Protein AF-G7VQM7-F1 (afdb_monomer_lite)

Structure (mmCIF, N/CA/C/O backbone):
data_AF-G7VQM7-F1
#
_entry.id   AF-G7VQM7-F1
#
loop_
_atom_site.group_PDB
_atom_site.id
_atom_site.type_symbol
_atom_site.label_atom_id
_atom_site.label_alt_id
_atom_site.label_comp_id
_atom_site.label_asym_id
_atom_site.label_entity_id
_atom_site.label_seq_id
_atom_site.pdbx_PDB_ins_code
_atom_site.Cartn_x
_atom_site.Cartn_y
_atom_site.Cartn_z
_atom_site.occupancy
_atom_site.B_iso_or_equiv
_atom_site.auth_seq_id
_atom_site.auth_comp_id
_atom_site.auth_asym_id
_atom_site.auth_atom_id
_atom_site.pdbx_PDB_model_num
ATOM 1 N N . MET A 1 1 ? 41.794 -0.317 -9.033 1.00 39.12 1 MET A N 1
ATOM 2 C CA . MET A 1 1 ? 41.835 0.763 -8.028 1.00 39.12 1 MET A CA 1
ATOM 3 C C . MET A 1 1 ? 40.399 1.022 -7.617 1.00 39.12 1 MET A C 1
ATOM 5 O O . MET A 1 1 ? 39.710 1.785 -8.276 1.00 39.12 1 MET A O 1
ATOM 9 N N . ASP A 1 2 ? 39.947 0.300 -6.595 1.00 47.78 2 ASP A N 1
ATOM 10 C CA . ASP A 1 2 ? 38.620 0.437 -5.992 1.00 47.78 2 ASP A CA 1
ATOM 11 C C . ASP A 1 2 ? 38.689 1.484 -4.891 1.00 47.78 2 ASP A C 1
ATOM 13 O O . ASP A 1 2 ? 38.985 1.188 -3.737 1.00 47.78 2 ASP A O 1
ATOM 17 N N . VAL A 1 3 ? 38.497 2.740 -5.267 1.00 50.66 3 VAL A N 1
ATOM 18 C CA . VAL A 1 3 ? 38.405 3.841 -4.314 1.00 50.66 3 VAL A CA 1
ATOM 19 C C . VAL A 1 3 ? 37.423 4.824 -4.926 1.00 50.66 3 VAL A C 1
ATOM 21 O O . VAL A 1 3 ? 37.809 5.475 -5.888 1.00 50.66 3 VAL A O 1
ATOM 24 N N . LEU A 1 4 ? 36.161 4.828 -4.459 1.00 48.53 4 LEU A N 1
ATOM 25 C CA . LEU A 1 4 ? 35.181 5.940 -4.540 1.00 48.53 4 LEU A CA 1
ATOM 26 C C . LEU A 1 4 ? 33.717 5.568 -4.166 1.00 48.53 4 LEU A C 1
ATOM 28 O O . LEU A 1 4 ? 32.813 6.304 -4.535 1.00 48.53 4 LEU A O 1
ATOM 32 N N . TRP A 1 5 ? 33.426 4.485 -3.424 1.00 44.22 5 TRP A N 1
ATOM 33 C CA . TRP A 1 5 ? 32.043 4.238 -2.935 1.00 44.22 5 TRP A CA 1
ATOM 34 C C . TRP A 1 5 ? 31.915 3.769 -1.479 1.00 44.22 5 TRP A C 1
ATOM 36 O O . TRP A 1 5 ? 30.818 3.495 -1.012 1.00 44.22 5 TRP A O 1
ATOM 46 N N . SER A 1 6 ? 33.000 3.752 -0.708 1.00 41.09 6 SER A N 1
ATOM 47 C CA . SER A 1 6 ? 32.980 3.485 0.739 1.00 41.09 6 SER A CA 1
ATOM 48 C C . SER A 1 6 ? 32.844 4.768 1.578 1.00 41.09 6 SER A C 1
ATOM 50 O O . SER A 1 6 ? 33.423 4.888 2.653 1.00 41.09 6 SER A O 1
ATOM 52 N N . SER A 1 7 ? 32.106 5.771 1.091 1.00 50.56 7 SER A N 1
ATOM 53 C CA . SER A 1 7 ? 31.896 7.047 1.793 1.00 50.56 7 SER A CA 1
ATOM 54 C C . SER A 1 7 ? 30.418 7.417 1.854 1.00 50.56 7 SER A C 1
ATOM 56 O O . SER A 1 7 ? 29.952 8.201 1.038 1.00 50.56 7 SER A O 1
ATOM 58 N N . LEU A 1 8 ? 29.697 6.817 2.809 1.00 51.00 8 LEU A N 1
ATOM 59 C CA . LEU A 1 8 ? 28.831 7.476 3.808 1.00 51.00 8 LEU A CA 1
ATOM 60 C C . LEU A 1 8 ? 27.929 6.421 4.487 1.00 51.00 8 LEU A C 1
ATOM 62 O O . LEU A 1 8 ? 26.726 6.369 4.268 1.00 51.00 8 LEU A O 1
ATOM 66 N N . GLU A 1 9 ? 28.490 5.582 5.355 1.00 52.53 9 GLU A N 1
ATOM 67 C CA . GLU A 1 9 ? 27.690 4.841 6.344 1.00 52.53 9 GLU A CA 1
ATOM 68 C C . GLU A 1 9 ? 28.132 5.249 7.749 1.00 52.53 9 GLU A C 1
ATOM 70 O O . GLU A 1 9 ? 28.665 4.470 8.529 1.00 52.53 9 GLU A O 1
ATOM 75 N N . ILE A 1 10 ? 27.917 6.523 8.078 1.00 54.44 10 ILE A N 1
ATOM 76 C CA . ILE A 1 10 ? 27.667 6.903 9.468 1.00 54.44 10 ILE A CA 1
ATOM 77 C C . ILE A 1 10 ? 26.166 7.130 9.533 1.00 54.44 10 ILE A C 1
ATOM 79 O O . ILE A 1 10 ? 25.684 8.250 9.363 1.00 54.44 10 ILE A O 1
ATOM 83 N N . VAL A 1 11 ? 25.409 6.046 9.686 1.00 55.75 11 VAL A N 1
ATOM 84 C CA . VAL A 1 11 ? 23.990 6.187 9.983 1.00 55.75 11 VAL A CA 1
ATOM 85 C C . VAL A 1 11 ? 23.899 6.549 11.460 1.00 55.75 11 VAL A C 1
ATOM 87 O O . VAL A 1 11 ? 24.048 5.696 12.330 1.00 55.75 11 VAL A O 1
ATOM 90 N N . ASP A 1 12 ? 23.761 7.846 11.736 1.00 54.94 12 ASP A N 1
ATOM 91 C CA . ASP A 1 12 ? 23.527 8.363 13.082 1.00 54.94 12 ASP A CA 1
ATOM 92 C C . ASP A 1 12 ? 22.360 7.565 13.704 1.00 54.94 12 ASP A C 1
ATOM 94 O O . ASP A 1 12 ? 21.282 7.509 13.097 1.00 54.94 12 ASP A O 1
ATOM 98 N N . PRO A 1 13 ? 22.535 6.918 14.871 1.00 62.56 13 PRO A N 1
ATOM 99 C CA . PRO A 1 13 ? 21.484 6.125 15.510 1.00 62.56 13 PRO A CA 1
ATOM 100 C C . PRO A 1 13 ? 20.169 6.900 15.653 1.00 62.56 13 PRO A C 1
ATOM 102 O O . PRO A 1 13 ? 19.085 6.343 15.489 1.00 62.56 13 PRO A O 1
ATOM 105 N N . LYS A 1 14 ? 20.262 8.220 15.853 1.00 61.94 14 LYS A N 1
ATOM 106 C CA . LYS A 1 14 ? 19.114 9.124 15.960 1.00 61.94 14 LYS A CA 1
ATOM 107 C C . LYS A 1 14 ? 18.374 9.321 14.633 1.00 61.94 14 LYS A C 1
ATOM 109 O O . LYS A 1 14 ? 17.189 9.650 14.625 1.00 61.94 14 LYS A O 1
ATOM 114 N N . TYR A 1 15 ? 19.062 9.164 13.505 1.00 60.56 15 TYR A N 1
ATOM 115 C CA . TYR A 1 15 ? 18.467 9.216 12.170 1.00 60.56 15 TYR A CA 1
ATOM 116 C C . TYR A 1 15 ? 17.719 7.917 11.841 1.00 60.56 15 TYR A C 1
ATOM 118 O O . TYR A 1 15 ? 16.624 7.970 11.281 1.00 60.56 15 TYR A O 1
ATOM 126 N N . LEU A 1 16 ? 18.259 6.763 12.254 1.00 63.25 16 LEU A N 1
ATOM 127 C CA . LEU A 1 16 ? 17.576 5.466 12.140 1.00 63.25 16 LEU A CA 1
ATOM 128 C C . LEU A 1 16 ? 16.282 5.432 12.955 1.00 63.25 16 LEU A C 1
ATOM 130 O O . LEU A 1 16 ? 15.241 5.050 12.428 1.00 63.25 16 LEU A O 1
ATOM 134 N N . GLU A 1 17 ? 16.335 5.895 14.203 1.00 66.69 17 GLU A N 1
ATOM 135 C CA . GLU A 1 17 ? 15.184 5.909 15.111 1.00 66.69 17 GLU A CA 1
ATOM 136 C C . GLU A 1 17 ? 14.036 6.777 14.567 1.00 66.69 17 GLU A C 1
ATOM 138 O O . GLU A 1 17 ? 12.892 6.331 14.486 1.00 66.69 17 GLU A O 1
ATOM 143 N N . LYS A 1 18 ? 14.347 7.979 14.058 1.00 63.53 18 LYS A N 1
ATOM 144 C CA . LYS A 1 18 ? 13.351 8.852 13.409 1.00 63.53 18 LYS A CA 1
ATOM 145 C C . LYS A 1 18 ? 12.690 8.200 12.197 1.00 63.53 18 LYS A C 1
ATOM 147 O O . LYS A 1 18 ? 11.482 8.329 12.019 1.00 63.53 18 LYS A O 1
ATOM 152 N N . MET A 1 19 ? 13.468 7.503 11.372 1.00 63.09 19 MET A N 1
ATOM 153 C CA . MET A 1 19 ? 12.953 6.808 10.191 1.00 63.09 19 MET A CA 1
ATOM 154 C C . MET A 1 19 ? 12.022 5.651 10.566 1.00 63.09 19 MET A C 1
ATOM 156 O O . MET A 1 19 ? 11.045 5.394 9.860 1.00 63.09 19 MET A O 1
ATOM 160 N N . GLU A 1 20 ? 12.305 4.940 11.657 1.00 67.56 20 GLU A N 1
ATOM 161 C CA . GLU A 1 20 ? 11.409 3.903 12.172 1.00 67.56 20 GLU A CA 1
ATOM 162 C C . GLU A 1 20 ? 10.116 4.488 12.742 1.00 67.56 20 GLU A C 1
ATOM 164 O O . GLU A 1 20 ? 9.036 3.975 12.440 1.00 67.56 20 GLU A O 1
ATOM 169 N N . ASP A 1 21 ? 10.198 5.582 13.498 1.00 71.38 21 ASP A N 1
ATOM 170 C CA . ASP A 1 21 ? 9.022 6.271 14.037 1.00 71.38 21 ASP A CA 1
ATOM 171 C C . ASP A 1 21 ? 8.116 6.828 12.935 1.00 71.38 21 ASP A C 1
ATOM 173 O O . ASP A 1 21 ? 6.893 6.683 12.993 1.00 71.38 21 ASP A O 1
ATOM 177 N N . GLU A 1 22 ? 8.690 7.436 11.897 1.00 68.62 22 GLU A N 1
ATOM 178 C CA . GLU A 1 22 ? 7.923 7.935 10.754 1.00 68.62 22 GLU A CA 1
ATOM 179 C C . GLU A 1 22 ? 7.241 6.802 9.984 1.00 68.62 22 GLU A C 1
ATOM 181 O O . GLU A 1 22 ? 6.086 6.940 9.572 1.00 68.62 22 GLU A O 1
ATOM 186 N N . LYS A 1 23 ? 7.913 5.655 9.832 1.00 68.12 23 LYS A N 1
ATOM 187 C CA . LYS A 1 23 ? 7.313 4.462 9.222 1.00 68.12 23 LYS A CA 1
ATOM 188 C C . LYS A 1 23 ? 6.161 3.919 10.057 1.00 68.12 23 LYS A C 1
ATOM 190 O O . LYS A 1 23 ? 5.105 3.642 9.494 1.00 68.12 23 LYS A O 1
ATOM 195 N N . LYS A 1 24 ? 6.325 3.809 11.378 1.00 72.31 24 LYS A N 1
ATOM 196 C CA . LYS A 1 24 ? 5.257 3.357 12.286 1.00 72.31 24 LYS A CA 1
ATOM 197 C C . LYS A 1 24 ? 4.043 4.278 12.214 1.00 72.31 24 LYS A C 1
ATOM 199 O O . LYS A 1 24 ? 2.938 3.793 11.998 1.00 72.31 24 LYS A O 1
ATOM 204 N N . LYS A 1 25 ? 4.252 5.596 12.275 1.00 74.94 25 LYS A N 1
ATOM 205 C CA . LYS A 1 25 ? 3.173 6.589 12.138 1.00 74.94 25 LYS A CA 1
ATOM 206 C C . LYS A 1 25 ? 2.448 6.476 10.798 1.00 74.94 25 LYS A C 1
ATOM 208 O O . LYS A 1 25 ? 1.224 6.540 10.760 1.00 74.94 25 LYS A O 1
ATOM 213 N N . ARG A 1 26 ? 3.175 6.262 9.696 1.00 72.62 26 ARG A N 1
ATOM 214 C CA . ARG A 1 26 ? 2.555 6.038 8.377 1.00 72.62 26 ARG A CA 1
ATOM 215 C C . ARG A 1 26 ? 1.710 4.767 8.341 1.00 72.62 26 ARG A C 1
ATOM 217 O O . ARG A 1 26 ? 0.601 4.803 7.820 1.00 72.62 26 ARG A O 1
ATOM 224 N N . LEU A 1 27 ? 2.200 3.670 8.916 1.00 74.88 27 LEU A N 1
ATOM 225 C CA . LEU A 1 27 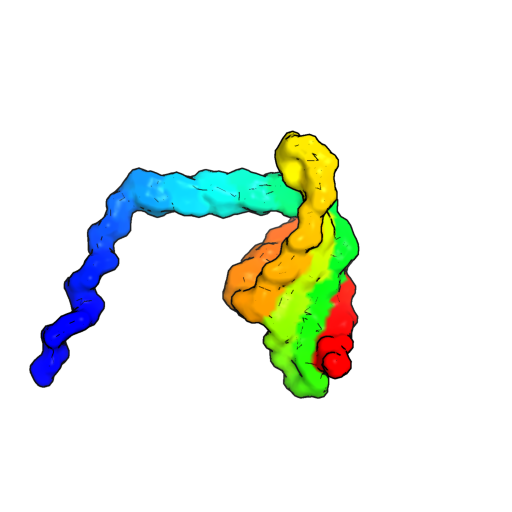? 1.448 2.414 8.989 1.00 74.88 27 LEU A CA 1
ATOM 226 C C . LEU A 1 27 ? 0.175 2.561 9.831 1.00 74.88 27 LEU A C 1
ATOM 228 O O . LEU A 1 27 ? -0.874 2.054 9.445 1.00 74.88 27 LEU A O 1
ATOM 232 N N . GLU A 1 28 ? 0.224 3.313 10.933 1.00 81.06 28 GLU A N 1
ATOM 233 C CA . GLU A 1 28 ? -0.966 3.594 11.743 1.00 81.06 28 GLU A CA 1
ATOM 234 C C . GLU A 1 28 ? -2.057 4.327 10.964 1.00 81.06 28 GLU A C 1
ATOM 236 O O . GLU A 1 28 ? -3.237 4.013 11.117 1.00 81.06 28 GLU A O 1
ATOM 241 N N . VAL A 1 29 ? -1.671 5.258 10.094 1.00 83.12 29 VAL A N 1
ATOM 242 C CA . VAL A 1 29 ? -2.608 5.973 9.222 1.00 83.12 29 VAL A CA 1
ATOM 243 C C . VAL A 1 29 ? -3.257 5.018 8.206 1.00 83.12 29 VAL A C 1
ATOM 245 O O . VAL A 1 29 ? -4.455 5.121 7.919 1.00 83.12 29 VAL A O 1
ATOM 248 N N . TYR A 1 30 ? -2.516 4.014 7.730 1.00 84.44 30 TYR A N 1
ATOM 249 C CA . TYR A 1 30 ? -3.027 2.989 6.813 1.00 84.44 30 TYR A CA 1
ATOM 250 C C . TYR A 1 30 ? -4.002 1.992 7.457 1.00 84.44 30 TYR A C 1
ATOM 252 O O . TYR A 1 30 ? -4.628 1.221 6.738 1.00 84.44 30 TYR A O 1
ATOM 260 N N . LYS A 1 31 ? -4.252 2.043 8.772 1.00 84.75 31 LYS A N 1
ATOM 261 C CA . LYS A 1 31 ? -5.356 1.287 9.405 1.00 84.75 31 LYS A CA 1
ATOM 262 C C . LYS A 1 31 ? -6.744 1.706 8.906 1.00 84.75 31 LYS A C 1
ATOM 264 O O . LYS A 1 31 ? -7.737 1.027 9.135 1.00 84.75 31 LYS A O 1
ATOM 269 N N . SER A 1 32 ? -6.853 2.861 8.263 1.00 87.88 32 SER A N 1
ATOM 270 C CA . SER A 1 32 ? -8.091 3.298 7.613 1.00 87.88 32 SER A CA 1
ATOM 271 C C . SER A 1 32 ? -8.147 2.908 6.132 1.00 87.88 32 SER A C 1
ATOM 273 O O . SER A 1 32 ? -9.066 3.338 5.433 1.00 87.88 32 SER A O 1
ATOM 275 N N . ALA A 1 33 ? -7.173 2.124 5.647 1.00 90.12 33 ALA A N 1
ATOM 276 C CA . ALA A 1 33 ? -7.029 1.824 4.233 1.00 90.12 33 ALA A CA 1
ATOM 277 C C . ALA A 1 33 ? -8.236 1.064 3.673 1.00 90.12 33 ALA A C 1
ATOM 279 O O . ALA A 1 33 ? -8.795 0.160 4.298 1.00 90.12 33 ALA A O 1
ATOM 280 N N . ARG A 1 34 ? -8.640 1.448 2.464 1.00 91.00 34 ARG A N 1
ATOM 281 C CA . ARG A 1 34 ? -9.766 0.899 1.705 1.00 91.00 34 ARG A CA 1
ATOM 282 C C . ARG A 1 34 ? -9.413 0.848 0.224 1.00 91.00 34 ARG A C 1
ATOM 284 O O . ARG A 1 34 ? -8.453 1.476 -0.221 1.00 91.00 34 ARG A O 1
ATOM 291 N N . ASN A 1 35 ? -10.201 0.091 -0.539 1.00 93.44 35 ASN A N 1
ATOM 292 C CA . ASN A 1 35 ? -10.032 -0.076 -1.988 1.00 93.44 35 ASN A CA 1
ATOM 293 C C . ASN A 1 35 ? -8.617 -0.543 -2.378 1.00 93.44 35 ASN A C 1
ATOM 295 O O . ASN A 1 35 ? -8.062 -0.121 -3.393 1.00 93.44 35 ASN A O 1
ATOM 299 N N . ILE A 1 36 ? -8.019 -1.412 -1.555 1.00 94.38 36 ILE A N 1
ATOM 300 C CA . ILE A 1 36 ? -6.636 -1.849 -1.733 1.00 94.38 36 ILE A CA 1
ATOM 301 C C . ILE A 1 36 ? -6.545 -2.715 -2.984 1.00 94.38 36 ILE A C 1
ATOM 303 O O . ILE A 1 36 ? -7.061 -3.830 -3.032 1.00 94.38 36 ILE A O 1
ATOM 307 N N . THR A 1 37 ? -5.863 -2.189 -3.995 1.00 95.25 37 THR A N 1
ATOM 308 C CA . THR A 1 37 ? -5.702 -2.818 -5.298 1.00 95.25 37 THR A CA 1
ATOM 309 C C . THR A 1 37 ? -4.227 -2.964 -5.640 1.00 95.25 37 THR A C 1
ATOM 311 O O . THR A 1 37 ? -3.486 -1.987 -5.775 1.00 95.25 37 THR A O 1
ATOM 314 N N . LYS A 1 38 ? -3.796 -4.202 -5.844 1.00 94.81 38 LYS A N 1
ATOM 315 C CA . LYS A 1 38 ? -2.490 -4.546 -6.394 1.00 94.81 38 LYS A CA 1
ATOM 316 C C . LYS A 1 38 ? -2.613 -4.682 -7.907 1.00 94.81 38 LYS A C 1
ATOM 318 O O . LYS A 1 38 ? -3.313 -5.561 -8.403 1.00 94.81 38 LYS A O 1
ATOM 323 N N . TYR A 1 39 ? -1.894 -3.847 -8.644 1.00 94.62 39 TYR A N 1
ATOM 324 C CA . TYR A 1 39 ? -1.853 -3.919 -10.097 1.00 94.62 39 TYR A CA 1
ATOM 325 C C . TYR A 1 39 ? -0.685 -4.781 -10.568 1.00 94.62 39 TYR A C 1
ATOM 327 O O . TYR A 1 39 ? 0.478 -4.551 -10.215 1.00 94.62 39 TYR A O 1
ATOM 335 N N . VAL A 1 40 ? -1.000 -5.767 -11.401 1.00 93.69 40 VAL A N 1
ATOM 336 C CA . VAL A 1 40 ? -0.038 -6.680 -12.024 1.00 93.69 40 VAL A CA 1
ATOM 337 C C . VAL A 1 40 ? -0.073 -6.522 -13.539 1.00 93.69 40 VAL A C 1
ATOM 339 O O . VAL A 1 40 ? -1.119 -6.321 -14.142 1.00 93.69 40 VAL A O 1
ATOM 342 N N . GLY A 1 41 ? 1.083 -6.568 -14.184 1.00 91.56 41 GLY A N 1
ATOM 343 C CA . GLY A 1 41 ? 1.204 -6.486 -15.631 1.00 91.56 41 GLY A CA 1
ATOM 344 C C . GLY A 1 41 ? 0.764 -7.780 -16.322 1.00 91.56 41 GLY A C 1
ATOM 345 O O . GLY A 1 41 ? 0.654 -8.824 -15.681 1.00 91.56 41 GLY A O 1
ATOM 346 N N . PRO A 1 42 ? 0.625 -7.760 -17.657 1.00 88.94 42 PRO A N 1
ATOM 347 C CA . PRO A 1 42 ? 0.125 -8.895 -18.443 1.00 88.94 42 PRO A CA 1
ATOM 348 C C . PRO A 1 42 ? 0.998 -10.157 -18.358 1.00 88.94 42 PRO A C 1
ATOM 350 O O . PRO A 1 42 ? 0.538 -11.250 -18.660 1.00 88.94 42 PRO A O 1
ATOM 353 N N . ARG A 1 43 ? 2.263 -10.018 -17.938 1.00 89.19 43 ARG A N 1
ATOM 354 C CA . ARG A 1 43 ? 3.196 -11.131 -17.688 1.00 89.19 43 ARG A CA 1
ATOM 355 C C . ARG A 1 43 ? 3.360 -11.463 -16.193 1.00 89.19 43 ARG A C 1
ATOM 357 O O . ARG A 1 43 ? 4.354 -12.072 -15.819 1.00 89.19 43 ARG A O 1
ATOM 364 N N . GLY A 1 44 ? 2.456 -10.993 -15.329 1.00 85.69 44 GLY A N 1
ATOM 365 C CA . GLY A 1 44 ? 2.484 -11.221 -13.875 1.00 85.69 44 GLY A CA 1
ATOM 366 C C . GLY A 1 44 ? 3.452 -10.333 -13.080 1.00 85.69 44 GLY A C 1
ATOM 367 O O . GLY A 1 44 ? 3.586 -10.485 -11.869 1.00 85.69 44 GLY A O 1
ATOM 368 N N . GLY A 1 45 ? 4.142 -9.390 -13.729 1.00 90.94 45 GLY A N 1
ATOM 369 C CA . GLY A 1 45 ? 5.053 -8.469 -13.042 1.00 90.94 45 GLY A CA 1
ATOM 370 C C . GLY A 1 45 ? 4.303 -7.431 -12.205 1.00 90.94 45 GLY A C 1
ATOM 371 O O . GLY A 1 45 ? 3.320 -6.871 -12.674 1.00 90.94 45 GLY A O 1
ATOM 372 N N . PHE A 1 46 ? 4.777 -7.124 -10.998 1.00 91.62 46 PHE A N 1
ATOM 373 C CA . PHE A 1 46 ? 4.223 -6.028 -10.194 1.00 91.62 46 PHE A CA 1
ATOM 374 C C . PHE A 1 46 ? 4.301 -4.695 -10.955 1.00 91.62 46 PHE A C 1
ATOM 376 O O . PHE A 1 46 ? 5.331 -4.389 -11.563 1.00 91.62 46 PHE A O 1
ATOM 383 N N . LYS A 1 47 ? 3.219 -3.912 -10.928 1.00 93.88 47 LYS A N 1
ATOM 384 C CA . LYS A 1 47 ? 3.181 -2.560 -11.496 1.00 93.88 47 LYS A CA 1
ATOM 385 C C . LYS A 1 47 ? 3.159 -1.513 -10.402 1.00 93.88 47 LYS A C 1
ATOM 387 O O . LYS A 1 47 ? 4.096 -0.730 -10.310 1.00 93.88 47 LYS A O 1
ATOM 392 N N . TYR A 1 48 ? 2.106 -1.509 -9.597 1.00 93.62 48 TYR A N 1
ATOM 393 C CA . TYR A 1 48 ? 1.983 -0.619 -8.454 1.00 93.62 48 TYR A CA 1
ATOM 394 C C . TYR A 1 48 ? 0.896 -1.119 -7.498 1.00 93.62 48 TYR A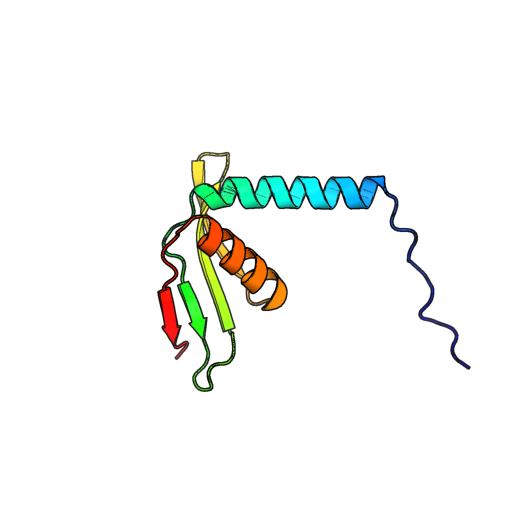 C 1
ATOM 396 O O . TYR A 1 48 ? 0.030 -1.916 -7.865 1.00 93.62 48 TYR A O 1
ATOM 404 N N . LEU A 1 49 ? 0.947 -0.641 -6.263 1.00 94.12 49 LEU A N 1
ATOM 405 C CA . LEU A 1 49 ? -0.101 -0.780 -5.263 1.00 94.12 49 LEU A CA 1
ATOM 406 C C . LEU A 1 49 ? -0.861 0.541 -5.193 1.00 94.12 49 LEU A C 1
ATOM 408 O O . LEU A 1 49 ? -0.239 1.600 -5.213 1.00 94.12 49 LEU A O 1
ATOM 412 N N . SER A 1 50 ? -2.184 0.489 -5.112 1.00 95.00 50 SER A N 1
ATOM 413 C CA . SER A 1 50 ? -3.034 1.664 -4.937 1.00 95.00 50 SER A CA 1
ATOM 414 C C . SER A 1 50 ? -4.086 1.384 -3.875 1.00 95.00 50 SER A C 1
ATOM 416 O O . SER A 1 50 ? -4.619 0.279 -3.804 1.00 95.00 50 SER A O 1
ATOM 418 N N . PHE A 1 51 ? -4.326 2.361 -3.012 1.00 94.75 51 PHE A N 1
ATOM 419 C CA . PHE A 1 51 ? -5.357 2.306 -1.983 1.00 94.75 51 PHE A CA 1
ATOM 420 C C . PHE A 1 51 ? -5.713 3.717 -1.528 1.00 94.75 51 PHE A C 1
ATOM 422 O O . PHE A 1 51 ? -4.971 4.674 -1.753 1.00 94.75 51 PHE A O 1
ATOM 429 N N . GLU A 1 52 ? -6.843 3.841 -0.854 1.00 93.81 52 GLU A N 1
ATOM 430 C CA . GLU A 1 52 ? -7.278 5.079 -0.222 1.00 93.81 52 GLU A CA 1
ATOM 431 C C . GLU A 1 52 ? -7.153 4.938 1.286 1.00 93.81 52 GLU A C 1
ATOM 433 O O . GLU A 1 52 ? -7.423 3.868 1.821 1.00 93.81 52 GLU A O 1
ATOM 438 N N . TYR A 1 53 ? -6.764 5.997 1.983 1.00 92.50 53 TYR A N 1
ATOM 439 C CA . TYR A 1 53 ? -6.738 6.027 3.442 1.00 92.50 53 TYR A CA 1
ATOM 440 C C . TYR A 1 53 ? -7.194 7.395 3.952 1.00 92.50 53 TYR A C 1
ATOM 442 O O . TYR A 1 53 ? -7.147 8.391 3.234 1.00 92.50 53 TYR A O 1
ATOM 450 N N . THR A 1 54 ? -7.640 7.459 5.198 1.00 89.50 54 THR A N 1
ATOM 451 C CA . THR A 1 54 ? -7.936 8.709 5.896 1.00 89.50 54 THR A CA 1
ATOM 452 C C . THR A 1 54 ? -6.712 9.131 6.697 1.00 89.50 54 THR A C 1
ATOM 454 O O . THR A 1 54 ? -6.276 8.411 7.594 1.00 89.50 54 THR A O 1
ATOM 457 N N . ASP A 1 55 ? -6.138 10.287 6.368 1.00 86.31 55 ASP A N 1
ATOM 458 C CA . ASP A 1 55 ? -5.039 10.863 7.143 1.00 86.31 55 ASP A CA 1
ATOM 459 C C . ASP A 1 55 ? -5.518 11.308 8.538 1.00 86.31 55 ASP A C 1
ATOM 461 O O . ASP A 1 55 ? -6.712 11.475 8.788 1.00 86.31 55 ASP A O 1
ATOM 465 N N . SER A 1 56 ? -4.577 11.554 9.445 1.00 83.94 56 SER A N 1
ATOM 466 C CA . SER A 1 56 ? -4.787 12.085 10.798 1.00 83.94 56 SER A CA 1
ATOM 467 C C . SER A 1 56 ? -5.697 13.323 10.864 1.00 83.94 56 SER A C 1
ATOM 469 O O . SER A 1 56 ? -6.386 13.528 11.860 1.00 83.94 56 SER A O 1
ATOM 471 N N . ASN A 1 57 ? -5.757 14.112 9.789 1.00 83.75 57 ASN A N 1
ATOM 472 C CA . ASN A 1 57 ? -6.620 15.289 9.660 1.00 83.75 57 ASN A CA 1
ATOM 473 C C . ASN A 1 57 ? -8.054 14.977 9.180 1.00 83.75 57 ASN A C 1
ATOM 475 O O . ASN A 1 57 ? -8.823 15.896 8.908 1.00 83.75 57 ASN A O 1
ATOM 479 N N . GLY A 1 58 ? -8.421 13.702 9.013 1.00 85.31 58 GLY A N 1
ATOM 480 C CA . GLY A 1 58 ? -9.725 13.291 8.479 1.00 85.31 58 GLY A CA 1
ATOM 481 C C . GLY A 1 58 ? -9.849 13.405 6.955 1.00 85.31 58 GLY A C 1
ATOM 482 O O . GLY A 1 58 ? -10.938 13.234 6.411 1.00 85.31 58 GLY A O 1
ATOM 483 N N . ILE A 1 59 ? -8.753 13.697 6.251 1.00 88.19 59 ILE A N 1
ATOM 484 C CA . ILE A 1 59 ? -8.739 13.887 4.796 1.00 88.19 59 ILE A CA 1
ATOM 485 C C . ILE A 1 59 ? -8.553 12.533 4.110 1.00 88.19 59 ILE A C 1
ATOM 487 O O . ILE A 1 59 ? -7.631 11.791 4.444 1.00 88.19 59 ILE A O 1
ATOM 491 N N . GLY A 1 60 ? -9.410 12.216 3.137 1.00 90.94 60 GLY A N 1
ATOM 492 C CA . GLY A 1 60 ? -9.226 11.057 2.265 1.00 90.94 60 GLY A CA 1
ATOM 493 C C . GLY A 1 60 ? -8.069 11.287 1.293 1.00 90.94 60 GLY A C 1
ATOM 494 O O . GLY A 1 60 ? -8.082 12.245 0.523 1.00 90.94 60 GLY A O 1
ATOM 495 N N . VAL A 1 61 ? -7.072 10.412 1.334 1.00 91.44 61 VAL A N 1
ATOM 496 C CA . VAL A 1 61 ? -5.868 10.465 0.506 1.00 91.44 61 VAL A CA 1
ATOM 497 C C . VAL A 1 61 ? -5.807 9.218 -0.362 1.00 91.44 61 VAL A C 1
ATOM 499 O O . VAL A 1 61 ? -5.925 8.097 0.129 1.00 91.44 61 VAL A O 1
ATOM 502 N N . HIS A 1 62 ? -5.579 9.416 -1.659 1.00 93.31 62 HIS A N 1
ATOM 503 C CA . HIS A 1 62 ? -5.258 8.332 -2.576 1.00 93.31 62 HIS A CA 1
ATOM 504 C C . HIS A 1 62 ? -3.744 8.105 -2.596 1.00 93.31 62 HIS A C 1
ATOM 506 O O . HIS A 1 62 ? -2.972 9.000 -2.950 1.00 93.31 62 HIS A O 1
ATOM 512 N N . TYR A 1 63 ? -3.325 6.896 -2.243 1.00 91.75 63 TYR A N 1
ATOM 513 C CA . TYR A 1 63 ? -1.940 6.461 -2.289 1.00 91.75 63 TYR A CA 1
ATOM 514 C C . TYR A 1 63 ? -1.705 5.555 -3.490 1.00 91.75 63 TYR A C 1
ATOM 516 O O . TYR A 1 63 ? -2.487 4.648 -3.771 1.00 91.75 63 TYR A O 1
ATOM 524 N N . SER A 1 64 ? -0.580 5.761 -4.168 1.00 92.06 64 SER A N 1
ATOM 525 C CA . SER A 1 64 ? -0.092 4.851 -5.198 1.00 92.06 64 SER A CA 1
ATOM 526 C C . SER A 1 64 ? 1.416 4.703 -5.096 1.00 92.06 64 SER A C 1
ATOM 528 O O . SER A 1 64 ? 2.124 5.710 -5.052 1.00 92.06 64 SER A O 1
ATOM 530 N N . ASN A 1 65 ? 1.910 3.468 -5.119 1.00 91.75 65 ASN A N 1
ATOM 531 C CA . ASN A 1 65 ? 3.337 3.183 -5.069 1.00 91.75 65 ASN A CA 1
ATOM 532 C C . ASN A 1 65 ? 3.749 2.150 -6.117 1.00 91.75 65 ASN A C 1
ATOM 534 O O . ASN A 1 65 ? 3.248 1.028 -6.128 1.00 91.75 65 ASN A O 1
ATOM 538 N N . GLY A 1 66 ? 4.677 2.536 -6.995 1.00 90.19 66 GLY A N 1
ATOM 539 C CA . GLY A 1 66 ? 5.270 1.664 -8.013 1.00 90.19 66 GLY A CA 1
ATOM 540 C C . GLY A 1 66 ? 6.508 0.899 -7.539 1.00 90.19 66 GLY A C 1
ATOM 541 O O . GLY A 1 66 ? 6.981 -0.002 -8.234 1.00 90.19 66 GLY A O 1
ATOM 542 N N . PHE A 1 67 ? 7.048 1.216 -6.360 1.00 89.88 67 PHE A N 1
ATOM 543 C CA . PHE A 1 67 ? 8.203 0.514 -5.814 1.00 89.88 67 PHE A CA 1
ATOM 544 C C . PHE A 1 67 ? 7.772 -0.822 -5.216 1.00 89.88 67 PHE A C 1
ATOM 546 O O . PHE A 1 67 ? 7.111 -0.880 -4.178 1.00 89.88 67 PHE A O 1
ATOM 553 N N . LYS A 1 68 ? 8.185 -1.909 -5.875 1.00 87.56 68 LYS A N 1
ATOM 554 C CA . LYS A 1 68 ? 7.824 -3.281 -5.504 1.00 87.56 68 LYS A CA 1
ATOM 555 C C . LYS A 1 68 ? 8.163 -3.605 -4.046 1.00 87.56 68 LYS A C 1
ATOM 557 O O . LYS A 1 68 ? 7.282 -4.037 -3.320 1.00 87.56 68 LYS A O 1
ATOM 562 N N . GLN A 1 69 ? 9.397 -3.343 -3.608 1.00 88.88 69 GLN A N 1
ATOM 563 C CA . GLN A 1 69 ? 9.854 -3.695 -2.255 1.00 88.88 69 GLN A CA 1
ATOM 564 C C . GLN A 1 69 ? 9.050 -3.000 -1.149 1.00 88.88 69 GLN A C 1
ATOM 566 O O . GLN A 1 69 ? 8.702 -3.618 -0.149 1.00 88.88 69 GLN A O 1
ATOM 571 N N . GLU A 1 70 ? 8.756 -1.709 -1.308 1.00 86.19 70 GLU A N 1
ATOM 572 C CA . GLU A 1 70 ? 7.961 -0.966 -0.327 1.00 86.19 70 GLU A CA 1
ATOM 573 C C . GLU A 1 70 ? 6.493 -1.405 -0.367 1.00 86.19 70 GLU A C 1
ATOM 575 O O . GLU A 1 70 ? 5.881 -1.625 0.675 1.00 86.19 70 GLU A O 1
ATOM 580 N N . SER A 1 71 ? 5.952 -1.623 -1.566 1.00 91.00 71 SER A N 1
ATOM 581 C CA . SER A 1 71 ? 4.579 -2.097 -1.744 1.00 91.00 71 SER A CA 1
ATOM 582 C C . SER A 1 71 ? 4.364 -3.501 -1.186 1.00 91.00 71 SER A C 1
ATOM 584 O O . SER A 1 71 ? 3.313 -3.764 -0.618 1.00 91.00 71 SER A O 1
ATOM 586 N N . GLU A 1 72 ? 5.342 -4.400 -1.307 1.00 89.94 72 GLU A N 1
ATOM 587 C CA . GLU A 1 72 ? 5.287 -5.746 -0.724 1.00 89.94 72 GLU A CA 1
ATOM 588 C C . GLU A 1 72 ? 5.220 -5.693 0.804 1.00 89.94 72 GLU A C 1
ATOM 590 O O . GLU A 1 72 ? 4.373 -6.368 1.381 1.00 89.94 72 GLU A O 1
ATOM 595 N N . ARG A 1 73 ? 5.999 -4.815 1.451 1.00 89.38 73 ARG A N 1
ATOM 596 C CA . ARG A 1 73 ? 5.915 -4.591 2.907 1.00 89.38 73 ARG A CA 1
ATOM 597 C C . ARG A 1 73 ? 4.543 -4.071 3.335 1.00 89.38 73 ARG A C 1
ATOM 599 O O . ARG A 1 73 ? 4.002 -4.507 4.344 1.00 89.38 73 ARG A O 1
ATOM 606 N N . ILE A 1 74 ? 3.969 -3.144 2.567 1.00 90.25 74 ILE A N 1
ATOM 607 C CA . ILE A 1 74 ? 2.625 -2.614 2.838 1.00 90.25 74 ILE A CA 1
ATOM 608 C C . ILE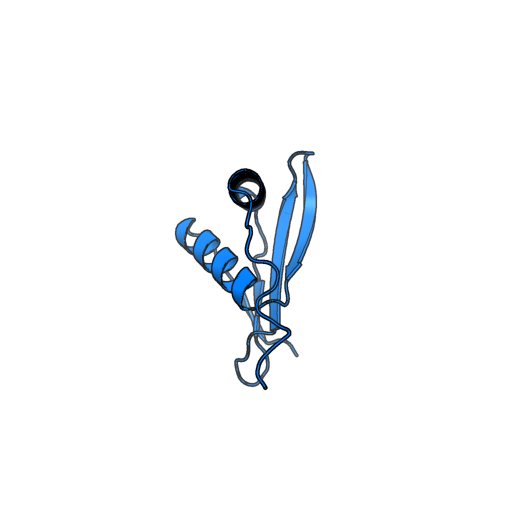 A 1 74 ? 1.560 -3.705 2.625 1.00 90.25 74 ILE A C 1
ATOM 610 O O . ILE A 1 74 ? 0.628 -3.823 3.411 1.00 90.25 74 ILE A O 1
ATOM 614 N N . ILE A 1 75 ? 1.706 -4.538 1.592 1.00 90.31 75 ILE A N 1
ATOM 615 C CA . ILE A 1 75 ? 0.819 -5.682 1.332 1.00 90.31 75 ILE A CA 1
ATOM 616 C C . ILE A 1 75 ? 0.892 -6.704 2.471 1.00 90.31 75 ILE A C 1
ATOM 618 O O . ILE A 1 75 ? -0.145 -7.223 2.870 1.00 90.31 75 ILE A O 1
ATOM 622 N N . GLU A 1 76 ? 2.084 -7.010 2.985 1.00 90.38 76 GLU A N 1
ATOM 623 C CA . GLU A 1 76 ? 2.257 -7.881 4.155 1.00 90.38 76 GLU A CA 1
ATOM 624 C C . GLU A 1 76 ? 1.547 -7.307 5.379 1.00 90.38 76 GLU A C 1
ATOM 626 O O . GLU 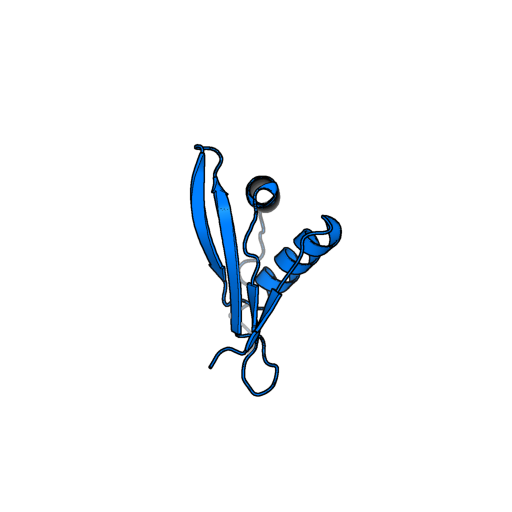A 1 76 ? 0.738 -8.006 5.980 1.00 90.38 76 GLU A O 1
ATOM 631 N N . TYR A 1 77 ? 1.736 -6.017 5.664 1.00 88.44 77 TYR A N 1
ATOM 632 C CA . TYR A 1 77 ? 1.017 -5.328 6.737 1.00 88.44 77 TYR A CA 1
ATOM 633 C C . TYR A 1 77 ? -0.509 -5.426 6.581 1.00 88.44 77 TYR A C 1
ATOM 635 O O . TYR A 1 77 ? -1.228 -5.727 7.532 1.00 88.44 77 TYR A O 1
ATOM 643 N N . PHE A 1 78 ? -1.024 -5.231 5.366 1.00 90.12 78 PHE A N 1
ATOM 644 C CA . PHE A 1 78 ? -2.454 -5.369 5.102 1.00 90.12 78 PHE A CA 1
ATOM 645 C C . PHE A 1 78 ? -2.963 -6.802 5.272 1.00 90.12 78 PHE A C 1
ATOM 647 O O . PHE A 1 78 ? -4.080 -6.988 5.750 1.00 90.12 78 PHE A O 1
ATOM 654 N N . LYS A 1 79 ? -2.151 -7.809 4.940 1.00 88.81 79 LYS A N 1
ATOM 655 C CA . LYS A 1 79 ? -2.481 -9.218 5.189 1.00 88.81 79 LYS A CA 1
ATOM 656 C C . LYS A 1 79 ? -2.500 -9.551 6.678 1.00 88.81 79 LYS A C 1
ATOM 658 O O . LYS A 1 79 ? -3.390 -10.274 7.104 1.00 88.81 79 LYS A O 1
ATOM 663 N N . GLU A 1 80 ? -1.560 -9.024 7.464 1.00 89.12 80 GLU A N 1
ATOM 664 C CA . GLU A 1 80 ? -1.545 -9.197 8.927 1.00 89.12 80 GLU A CA 1
ATOM 665 C C . GLU A 1 80 ? -2.791 -8.603 9.596 1.00 89.12 80 GLU A C 1
ATOM 667 O O . GLU A 1 80 ? -3.244 -9.095 10.626 1.00 89.12 80 GLU A O 1
ATOM 672 N N . MET A 1 81 ? -3.362 -7.559 8.993 1.00 84.94 81 MET A N 1
ATOM 673 C CA . MET A 1 81 ? -4.599 -6.916 9.434 1.00 84.94 81 MET A CA 1
ATOM 674 C C . MET A 1 81 ? -5.878 -7.529 8.840 1.00 84.94 81 MET A C 1
ATOM 676 O O . MET A 1 81 ? -6.958 -6.976 9.047 1.00 84.94 81 MET A O 1
ATOM 680 N N . ASP A 1 82 ? -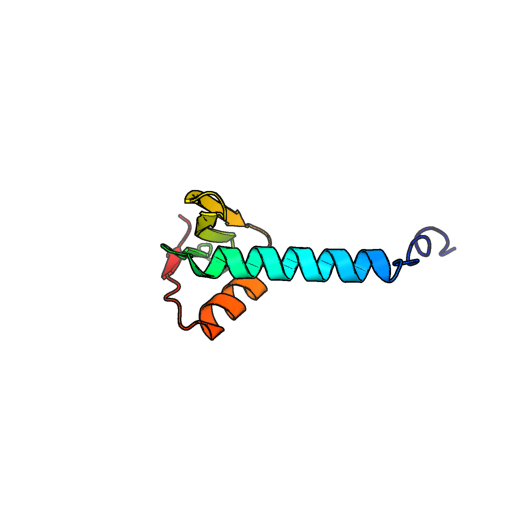5.771 -8.640 8.104 1.00 88.56 82 ASP A N 1
ATOM 681 C CA . ASP A 1 82 ? -6.899 -9.314 7.444 1.00 88.56 82 ASP A CA 1
ATOM 682 C C . ASP A 1 82 ? -7.664 -8.413 6.443 1.00 88.56 82 ASP A C 1
ATOM 684 O O . ASP A 1 82 ? -8.864 -8.569 6.196 1.00 88.56 82 ASP A O 1
ATOM 688 N N . TYR A 1 83 ? -6.976 -7.441 5.828 1.00 89.69 83 TYR A N 1
ATOM 689 C CA . TYR A 1 83 ? -7.584 -6.623 4.782 1.00 89.69 83 TYR A CA 1
ATOM 690 C C . TYR A 1 83 ? -7.692 -7.374 3.456 1.00 89.69 83 TYR A C 1
ATOM 692 O O . TYR A 1 83 ? -6.764 -8.041 2.994 1.00 89.69 83 TYR A O 1
ATOM 700 N N . SER A 1 84 ? -8.820 -7.167 2.776 1.00 90.00 84 SER A N 1
ATOM 701 C CA . SER A 1 84 ? -9.026 -7.656 1.416 1.00 90.00 84 SER A CA 1
ATOM 702 C C . SER A 1 84 ? -8.183 -6.856 0.423 1.00 90.00 84 SER A C 1
ATOM 704 O O . SER A 1 84 ? -8.369 -5.649 0.267 1.00 90.00 84 SER A O 1
ATOM 706 N N . ILE A 1 85 ? -7.296 -7.552 -0.289 1.00 92.81 85 ILE A N 1
ATOM 707 C CA . ILE A 1 85 ? -6.459 -6.988 -1.351 1.00 92.81 85 ILE A CA 1
ATOM 708 C C . ILE A 1 85 ? -6.959 -7.527 -2.687 1.00 92.81 85 ILE A C 1
ATOM 710 O O . ILE A 1 85 ? -6.900 -8.729 -2.942 1.00 92.81 85 ILE A O 1
ATOM 714 N N . GLU A 1 86 ? -7.436 -6.639 -3.550 1.00 94.81 86 GLU A N 1
ATOM 715 C CA . GLU A 1 86 ? -7.851 -6.998 -4.902 1.00 94.81 86 GLU A CA 1
ATOM 716 C C . GLU A 1 86 ? -6.635 -7.013 -5.835 1.00 94.81 86 GLU A C 1
ATOM 718 O O . GLU A 1 86 ? -5.830 -6.083 -5.833 1.00 94.81 86 GLU A O 1
ATOM 723 N N . GLU A 1 87 ? -6.490 -8.046 -6.665 1.00 93.12 87 GLU A N 1
ATOM 724 C CA . GLU A 1 87 ? -5.475 -8.067 -7.718 1.00 93.12 87 GLU A CA 1
ATOM 725 C C . GLU A 1 87 ? -6.117 -7.729 -9.067 1.00 93.12 87 GLU A C 1
ATOM 727 O O . GLU A 1 87 ? -7.032 -8.416 -9.522 1.00 93.12 87 GLU A O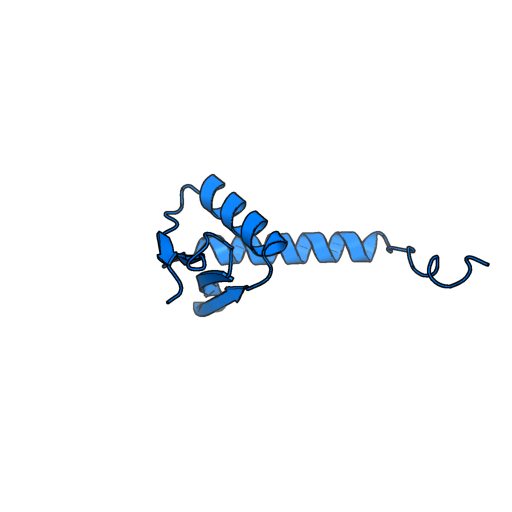 1
ATOM 732 N N . LYS A 1 88 ? -5.635 -6.664 -9.717 1.00 93.62 88 LYS A N 1
ATOM 733 C CA . LYS A 1 88 ? -6.105 -6.230 -11.036 1.00 93.62 88 LYS A CA 1
ATOM 734 C C . LYS A 1 88 ? -4.996 -6.311 -12.075 1.00 93.62 88 LYS A C 1
ATOM 736 O O . LYS A 1 88 ? -3.864 -5.889 -11.844 1.00 93.62 88 LYS A O 1
ATOM 741 N N . LEU A 1 89 ? -5.343 -6.792 -13.267 1.00 91.00 89 LEU A N 1
ATOM 742 C CA . LEU A 1 89 ? -4.461 -6.713 -14.429 1.00 91.00 89 LEU A CA 1
ATOM 743 C C . LEU A 1 89 ? -4.407 -5.270 -14.942 1.00 91.00 89 LEU A C 1
ATOM 745 O O . LEU A 1 89 ? -5.428 -4.698 -15.324 1.00 91.00 89 LEU A O 1
ATOM 749 N N . TRP A 1 90 ? -3.205 -4.702 -14.971 1.00 84.12 90 TRP A N 1
ATOM 750 C CA . TRP A 1 90 ? -2.913 -3.443 -15.641 1.00 84.12 90 TRP A CA 1
ATOM 751 C C . TRP A 1 90 ? -2.962 -3.670 -17.154 1.00 84.12 90 TRP A C 1
ATOM 753 O O . TRP A 1 90 ? -2.139 -4.419 -17.694 1.00 84.12 90 TRP A O 1
ATOM 763 N N . LYS A 1 91 ? -3.964 -3.067 -17.797 1.00 76.38 91 LYS A N 1
ATOM 764 C CA . LYS A 1 91 ? -4.200 -3.139 -19.242 1.00 76.38 91 LYS A CA 1
ATOM 765 C C . LYS A 1 91 ? -3.374 -2.107 -19.997 1.00 76.38 91 LYS A C 1
ATOM 767 O O . LYS A 1 91 ? -3.187 -0.994 -19.460 1.00 76.38 91 LYS A O 1
#

Organism: Paenibacillus terrae (strain HPL-003) (NCBI:txid985665)

Secondary structure (DSSP, 8-state):
---SS-------HHHHHHHHHHHHHHHHHGGG-EEEEEEE-TTS-EEEEEEEEE-TTS-EEEEEE--HHHHHHHHHHHHHTT---EEEE--

pLDDT: mean 80.82, std 15.36, range [39.12, 95.25]

Sequence (91 aa):
MDVLWSSLEIVDPKYLEKMEDEKKKRLEVYKSARNITKYVGPRGGFKYLSFEYTDSNGIGVHYSNGFKQESERIIEYFKEMDYSIEEKLWK

Radius of gyration: 16.96 Å; chains: 1; bounding box: 52×26×35 Å

Foldseek 3Di:
DPPDDPPDPPCPVVNVVVVVVVVVLVLVQCVQKDPWEFEAEPVRHGAKIWIWTQGPVRDIDIDIGRDPVVVVVSVVSCVVVVHDYHYDYDD

=== Feature glossary ===
The features interleaved in this record are:

— What the protein is —

Sequence gives the chain of amino acids in standard one-letter code (A=alanine, C=cysteine, …, Y=tyrosine), read N→C. It is the only feature that is directly encoded by the gene; all structural features are derived from the folded form of this sequence.

Database cross-references. InterPro integrates a dozen domain/family signature databases into unified entries with residue-range hits. GO terms attach function/process/location labels with evidence codes. CATH codes position the fold in a four-level structural taxonomy. Organism is the NCBI-taxonomy species name.

— Where its atoms are —

Atomic coordinates in PDBx/mmCIF format — the same representation the Protein Data Bank distributes. Each line of the _atom_site loop places one backbone atom in Cartesian space (units: ångströms, origin: arbitrary).

The six renders are orthographic views along the three Cartesian axes in both directions. Representation (cartoon, sticks, or surface) and color scheme (sequence-rainbow or by-chain) vary across proteins so the training set covers all the common visualization conventions.

— Local backbone conformation —

Eight-state secondary structure (DSSP): H is the canonical α-helix, G the tighter 3₁₀-helix, I the wider π-helix; E/B are β-structure, T and S are turns and bends, and '-' is everything else. DSSP derives these from the pattern of main-chain N–H···O=C hydrogen bonds, not from the sequence.

P-SEA three-state annotation labels each residue as helix, strand, or coil based purely on the geometry of the Cα trace. It serves as a fallback when the full backbone (and thus DSSP) is unavailable.

The φ/ψ torsion pair specifies the backbone conformation at each residue. φ rotates about the N–Cα bond, ψ about the Cα–C bond. Steric clashes forbid most of the (φ, ψ) plane — the allowed regions (α-helix basin, β-sheet basin, left-handed helix) are the Ramachandran-allowed regions.

— Global shape and packing —

The geometric summary reports three shape descriptors. Rg (radius of gyration) measures how spread out the Cα atoms are about their centre of mass; compact globular proteins have small Rg, elongated or unfolded ones large. Cα contacts (<8 Å, |i−j|>4) count long-range residue pairs in spatial proximity — high for tightly packed folds, near zero for rods or random coil. The bounding-box extents give the protein's footprint along x, y, z in Å.

Solvent-accessible surface area (SASA) is the area in Å² traced out by the centre of a 1.4 Å probe sphere (a water molecule) rolled over the protein's van der Waals surface (Shrake–Rupley / Lee–Richards construction). Buried residues have near-zero SASA; fully exposed residues can exceed 200 Å². The total SASA scales roughly with the number of surface residues.

The contact map is a binary N×N matrix image: pixel (i, j) is dark where Cα_i and Cα_j are within 8 Å and |i−j|>4. Because the |i−j|>4 filter removes local helical contacts, off-diagonal stripes parallel to the main diagonal indicate parallel β-sheets; stripes perpendicular to it indicate antiparallel β-sheets. The Ramachandran plot scatters every residue's (φ, ψ) pair against the sterically allowed regions. The PAE heatmap renders the predicted-aligned-error matrix.

— Structural neighborhood —

3Di is Foldseek's structural alphabet. Each residue is assigned one of twenty discrete states based on how its Cα sits relative to its spatial (not sequential) neighbors. Aligning 3Di strings finds structural homologs roughly as well as full 3D superposition, but orders of magnitude faster.

Nearest PDB neighbors are the top structural matches found by Foldseek when searching this structure against the entire Protein Data Bank. Each hit reports a TM-score (0 to 1; >0.5 almost always implies the same fold) and an E-value. These are *structural* homologs — they may share no detectable sequence similarity.

— Confidence and disorder —

For AlphaFold models, the B-factor field carries pLDDT — the model's own estimate of local accuracy on a 0–100 scale. Regions with pLDDT<50 should be treated as essentially unmodeled; they often correspond to intrinsically disordered segments.

Crystallographic B-factors measure how much each atom's electron density is smeared out, in Å². They rise in mobile loops and surface residues and fall in the buried interior. In AlphaFold models this column is repurposed to hold pLDDT instead.

Predicted aligned error is AlphaFold's pairwise confidence. Unlike pLDDT (per-residue), PAE is per-residue-pair and captures whether two parts of the structure are correctly placed relative to each other. Units are ångströms of expected positional error.